Protein AF-A0A1Y2HZU7-F1 (afdb_monomer_lite)

Foldseek 3Di:
DVVVVVVVVVVVVVVVVVVPLPQVLVVQLVVLLVVLVVQLQVVCVVVVHGPPPDDDPVSVVSSVVSNVVSVVSNVDRDD

Secondary structure (DSSP, 8-state):
-HHHHHHHHHHHHHHHHHTT---HHHHHHHHHHHHHHHHHHHHHHHTT--BTTB--HHHHHHHHHHHHHHHHHHHSPP-

Organism: NCBI:txid765915

Structure (mmCIF, N/CA/C/O backbone):
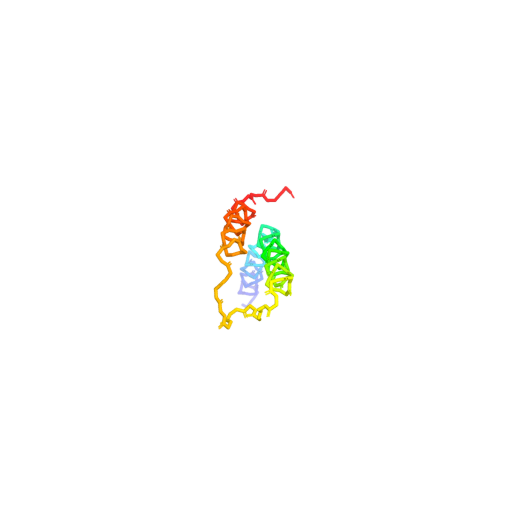data_AF-A0A1Y2HZU7-F1
#
_entry.id   AF-A0A1Y2HZU7-F1
#
loop_
_atom_site.group_PDB
_atom_site.id
_atom_site.type_symbol
_atom_site.label_atom_id
_atom_site.label_alt_id
_atom_site.label_comp_id
_atom_site.label_asym_id
_atom_site.label_entity_id
_atom_site.label_seq_id
_atom_site.pdbx_PDB_ins_code
_atom_site.Cartn_x
_atom_site.Cartn_y
_atom_site.Cartn_z
_atom_site.occupancy
_atom_site.B_iso_or_equiv
_atom_site.auth_seq_id
_atom_site.auth_comp_id
_atom_site.auth_asym_id
_atom_site.auth_atom_id
_atom_site.pdbx_PDB_model_num
ATOM 1 N N . MET A 1 1 ? -22.811 -25.126 41.513 1.00 56.91 1 MET A N 1
ATOM 2 C CA . MET A 1 1 ? -22.783 -25.466 40.068 1.00 56.91 1 MET A CA 1
ATOM 3 C C . MET A 1 1 ? -23.532 -24.442 39.213 1.00 56.91 1 MET A C 1
ATOM 5 O O . MET A 1 1 ? -22.904 -23.864 38.345 1.00 56.91 1 MET A O 1
ATOM 9 N N . ARG A 1 2 ? -24.802 -24.108 39.505 1.00 65.44 2 ARG A N 1
ATOM 10 C CA . ARG A 1 2 ? -25.581 -23.084 38.765 1.00 65.44 2 ARG A CA 1
ATOM 11 C C . ARG A 1 2 ? -24.936 -21.686 38.697 1.00 65.44 2 ARG A C 1
ATOM 13 O O . ARG A 1 2 ? -24.870 -21.122 37.613 1.00 65.44 2 ARG A O 1
ATOM 20 N N . SER A 1 3 ? -24.406 -21.149 39.804 1.00 60.72 3 SER A N 1
ATOM 21 C CA . SER A 1 3 ? -23.760 -19.818 39.783 1.00 60.72 3 SER A CA 1
ATOM 22 C C . SER A 1 3 ? -22.481 -19.769 38.949 1.00 60.72 3 SER A C 1
ATOM 24 O O . SER A 1 3 ? -22.216 -18.756 38.318 1.00 60.72 3 SER A O 1
ATOM 26 N N . ALA A 1 4 ? -21.710 -20.860 38.903 1.00 77.19 4 ALA A N 1
ATOM 27 C CA . ALA A 1 4 ? -20.493 -20.921 38.093 1.00 77.19 4 ALA A CA 1
ATOM 28 C C . ALA A 1 4 ? -20.825 -20.912 36.592 1.00 77.19 4 ALA A C 1
ATOM 30 O O . ALA A 1 4 ? -20.168 -20.216 35.826 1.00 77.19 4 ALA A O 1
ATOM 31 N N . THR A 1 5 ? -21.893 -21.610 36.189 1.00 78.06 5 THR A N 1
ATOM 32 C CA . THR A 1 5 ? -22.403 -21.575 34.813 1.00 78.06 5 THR A CA 1
ATOM 33 C C . THR A 1 5 ? -22.887 -20.178 34.430 1.00 78.06 5 THR A C 1
ATOM 35 O O . THR A 1 5 ? -22.526 -19.694 33.367 1.00 78.06 5 THR A O 1
ATOM 38 N N . ILE A 1 6 ? -23.633 -19.495 35.307 1.00 81.88 6 ILE A N 1
ATOM 39 C CA . ILE A 1 6 ? -24.136 -18.136 35.043 1.00 81.88 6 ILE A CA 1
ATOM 40 C C . ILE A 1 6 ? -22.979 -17.142 34.878 1.00 81.88 6 ILE A C 1
ATOM 42 O O . ILE A 1 6 ? -22.966 -16.372 33.922 1.00 81.88 6 ILE A O 1
ATOM 46 N N . ILE A 1 7 ? -21.980 -17.190 35.765 1.00 86.38 7 ILE A N 1
ATOM 47 C CA . ILE A 1 7 ? -20.795 -16.325 35.675 1.00 86.38 7 ILE A CA 1
ATOM 48 C C . ILE A 1 7 ? -20.028 -16.602 34.377 1.00 86.38 7 ILE A C 1
ATOM 50 O O . ILE A 1 7 ? -19.670 -15.667 33.668 1.00 86.38 7 ILE A O 1
ATOM 54 N N . PHE A 1 8 ? -19.831 -17.873 34.023 1.00 87.69 8 PHE A N 1
ATOM 55 C CA . PHE A 1 8 ? -19.161 -18.255 32.782 1.00 87.69 8 PHE A CA 1
ATOM 56 C C . PHE A 1 8 ? -19.905 -17.743 31.542 1.00 87.69 8 PHE A C 1
ATOM 58 O O . PHE A 1 8 ? -19.289 -17.151 30.661 1.00 87.69 8 PHE A O 1
ATOM 65 N N . THR A 1 9 ? -21.232 -17.889 31.491 1.00 83.25 9 THR A N 1
ATOM 66 C CA . THR A 1 9 ? -22.043 -17.384 30.376 1.00 83.25 9 THR A CA 1
ATOM 67 C C . THR A 1 9 ? -21.973 -15.860 30.267 1.00 83.25 9 THR A C 1
ATOM 69 O O . THR A 1 9 ? -21.825 -15.344 29.161 1.00 83.25 9 THR A O 1
ATOM 72 N N . ILE A 1 10 ? -22.007 -15.130 31.387 1.00 87.12 10 ILE A N 1
ATOM 73 C CA . ILE A 1 10 ? -21.872 -13.664 31.406 1.00 87.12 10 ILE A CA 1
ATOM 74 C C . ILE A 1 10 ? -20.498 -13.239 30.873 1.00 87.12 10 ILE A C 1
ATOM 76 O O . ILE A 1 10 ? -20.424 -12.382 29.995 1.00 87.12 10 ILE A O 1
ATOM 80 N N . LEU A 1 11 ? -19.416 -13.871 31.335 1.00 86.00 11 LEU A N 1
ATOM 81 C CA . LEU A 1 11 ? -18.056 -13.565 30.879 1.00 86.00 11 LEU A CA 1
ATOM 82 C C . LEU A 1 11 ? -17.860 -13.861 29.387 1.00 86.00 11 LEU A C 1
ATOM 84 O O . LEU A 1 11 ? -17.288 -13.043 28.672 1.00 86.00 11 LEU A O 1
ATOM 88 N N . VAL A 1 12 ? -18.384 -14.988 28.901 1.00 84.81 12 VAL A N 1
ATOM 89 C CA . VAL A 1 12 ? -18.347 -15.347 27.475 1.00 84.81 12 VAL A CA 1
ATOM 90 C C . VAL A 1 12 ? -19.140 -14.340 26.640 1.00 84.81 12 VAL A C 1
ATOM 92 O O . VAL A 1 12 ? -18.664 -13.906 25.596 1.00 84.81 12 VAL A O 1
ATOM 95 N N . THR A 1 13 ? -20.305 -13.898 27.118 1.00 78.19 13 THR A N 1
ATOM 96 C CA . THR A 1 13 ? -21.143 -12.912 26.416 1.00 78.19 13 THR A CA 1
ATOM 97 C C . THR A 1 13 ? -20.471 -11.539 26.348 1.00 78.19 13 THR A C 1
ATOM 99 O O . THR A 1 13 ? -20.488 -10.902 25.298 1.00 78.19 13 THR A O 1
ATOM 102 N N . ILE A 1 14 ? -19.819 -11.097 27.429 1.00 78.06 14 ILE A N 1
ATOM 103 C CA . ILE A 1 14 ? -19.052 -9.841 27.464 1.00 78.06 14 ILE A CA 1
ATOM 104 C C . ILE A 1 14 ? -17.846 -9.913 26.518 1.00 78.06 14 ILE A C 1
ATOM 106 O O . ILE A 1 14 ? -17.608 -8.974 25.761 1.00 78.06 14 ILE A O 1
ATOM 110 N N . LEU A 1 15 ? -17.122 -11.038 26.512 1.00 74.75 15 LEU A N 1
ATOM 111 C CA . LEU A 1 15 ? -15.994 -11.261 25.608 1.00 74.75 15 LEU A CA 1
ATOM 112 C C . LEU A 1 15 ? -16.438 -11.218 24.139 1.00 74.75 15 LEU A C 1
ATOM 114 O O . LEU A 1 15 ? -15.799 -10.547 23.338 1.00 74.75 15 LEU A O 1
ATOM 118 N N . LEU A 1 16 ? -17.556 -11.874 23.805 1.00 70.00 16 LEU A N 1
ATOM 119 C CA . LEU A 1 16 ? -18.149 -11.884 22.463 1.00 70.00 16 LEU A CA 1
ATOM 120 C C . LEU A 1 16 ? -18.638 -10.491 22.031 1.00 70.00 16 LEU A C 1
ATOM 122 O O . LEU A 1 16 ? -18.473 -10.124 20.868 1.00 70.00 16 LEU A O 1
ATOM 126 N N . CYS A 1 17 ? -19.170 -9.691 22.960 1.00 61.34 17 CYS A N 1
ATOM 127 C CA . CYS A 1 17 ? -19.608 -8.310 22.724 1.00 61.34 17 CYS A CA 1
ATOM 128 C C . CYS A 1 17 ? -18.440 -7.341 22.438 1.00 61.34 17 CYS A C 1
ATOM 130 O O . CYS A 1 17 ? -18.620 -6.332 21.766 1.00 61.34 17 CYS A O 1
ATOM 132 N N . GLY A 1 18 ? -17.219 -7.658 22.883 1.00 59.47 18 GLY A N 1
ATOM 133 C CA . GLY A 1 18 ? -16.020 -6.869 22.571 1.00 59.47 18 GLY A CA 1
ATOM 134 C C . GLY A 1 18 ? -15.438 -7.108 21.170 1.00 59.47 18 GLY A C 1
ATOM 135 O O . GLY A 1 18 ? -14.678 -6.282 20.676 1.00 59.47 18 GLY A O 1
ATOM 136 N N . ILE A 1 19 ? -15.793 -8.217 20.510 1.00 57.25 19 ILE A N 1
ATOM 137 C CA . ILE A 1 19 ? -15.221 -8.629 19.208 1.00 57.25 19 ILE A CA 1
ATOM 138 C C . ILE A 1 19 ? -15.957 -8.005 18.010 1.00 57.25 19 ILE A C 1
ATOM 140 O O . ILE A 1 19 ? -15.524 -8.137 16.871 1.00 57.25 19 ILE A O 1
ATOM 144 N N . GLN A 1 20 ? -17.077 -7.326 18.253 1.00 54.25 20 GLN A N 1
ATOM 145 C CA . GLN A 1 20 ? -17.933 -6.723 17.223 1.00 54.25 20 GLN A CA 1
ATOM 146 C C . GLN A 1 20 ? -17.598 -5.257 16.926 1.00 54.25 20 GLN A C 1
ATOM 148 O O . GLN A 1 20 ? -18.397 -4.540 16.329 1.00 54.25 20 GLN A O 1
ATOM 153 N N . ALA A 1 21 ? -16.367 -4.838 17.237 1.00 53.56 21 ALA A N 1
ATOM 154 C CA . ALA A 1 21 ? -15.744 -3.750 16.501 1.00 53.56 21 ALA A CA 1
ATOM 155 C C . ALA A 1 21 ? -15.577 -4.225 15.052 1.00 53.56 21 ALA A C 1
ATOM 157 O O . ALA A 1 21 ? -14.614 -4.913 14.712 1.00 53.56 21 ALA A O 1
ATOM 158 N N . VAL A 1 22 ? -16.562 -3.920 14.206 1.00 55.56 22 VAL A N 1
ATOM 159 C CA . VAL A 1 22 ? -16.441 -4.043 12.756 1.00 55.56 22 VAL A CA 1
ATOM 160 C C . VAL A 1 22 ? -15.186 -3.270 12.385 1.00 55.56 22 VAL A C 1
ATOM 162 O O . VAL A 1 22 ? -15.158 -2.044 12.397 1.00 55.56 22 VAL A O 1
ATOM 165 N N . ASN A 1 23 ? -14.108 -3.998 12.119 1.00 61.56 23 ASN A N 1
ATOM 166 C CA . ASN A 1 23 ? -12.803 -3.420 11.862 1.00 61.56 23 ASN A CA 1
ATOM 167 C C . ASN A 1 23 ? -12.744 -2.912 10.416 1.00 61.56 23 ASN A C 1
ATOM 169 O O . ASN A 1 23 ? -11.805 -3.203 9.675 1.00 61.56 23 ASN A O 1
ATOM 173 N N . ALA A 1 24 ? -13.799 -2.223 9.971 1.00 64.06 24 ALA A N 1
ATOM 174 C CA . ALA A 1 24 ? -13.954 -1.813 8.589 1.00 64.06 24 ALA A CA 1
ATOM 175 C C . ALA A 1 24 ? -12.848 -0.836 8.175 1.00 64.06 24 ALA A C 1
ATOM 177 O O . ALA A 1 24 ? -12.479 -0.855 7.009 1.00 64.06 24 ALA A O 1
ATOM 178 N N . GLY A 1 25 ? -12.213 -0.127 9.119 1.00 74.25 25 GLY A N 1
ATOM 179 C CA . GLY A 1 25 ? -10.959 0.603 8.886 1.00 74.25 25 GLY A CA 1
ATOM 180 C C . GLY A 1 25 ? -9.783 -0.286 8.440 1.00 74.25 25 GLY A C 1
ATOM 181 O O . GLY A 1 25 ? -9.040 0.071 7.529 1.00 74.25 25 GLY A O 1
ATOM 182 N N . LEU A 1 26 ? -9.615 -1.492 9.003 1.00 80.31 26 LEU A N 1
ATOM 183 C CA . LEU A 1 26 ? -8.590 -2.428 8.507 1.00 80.31 26 LEU A CA 1
ATOM 184 C C . LEU A 1 26 ? -8.980 -3.059 7.172 1.00 80.31 26 LEU A C 1
ATOM 186 O O . LEU A 1 26 ? -8.102 -3.326 6.353 1.00 80.31 26 LEU A O 1
ATOM 190 N N . VAL A 1 27 ? -10.270 -3.309 6.943 1.00 83.62 27 VAL A N 1
ATOM 191 C CA . VAL A 1 27 ? -10.741 -3.839 5.657 1.00 83.62 27 VAL A CA 1
ATOM 192 C C . VAL A 1 27 ? -10.511 -2.812 4.543 1.00 83.62 27 VAL A C 1
ATOM 194 O O . VAL A 1 27 ? -9.970 -3.165 3.495 1.00 83.62 27 VAL A O 1
ATOM 197 N N . THR A 1 28 ? -10.840 -1.537 4.769 1.00 82.06 28 THR A N 1
ATOM 198 C CA . THR A 1 28 ? -10.570 -0.451 3.813 1.00 82.06 28 THR A CA 1
ATOM 199 C C . THR A 1 28 ? -9.074 -0.211 3.638 1.00 82.06 28 THR A C 1
ATOM 201 O O . THR A 1 28 ? -8.622 -0.036 2.506 1.00 82.06 28 THR A O 1
ATOM 204 N N . TYR A 1 29 ? -8.280 -0.282 4.710 1.00 85.38 29 TYR A N 1
ATOM 205 C CA . TYR A 1 29 ? -6.820 -0.230 4.623 1.00 85.38 29 TYR A CA 1
ATOM 206 C C . TYR A 1 29 ? -6.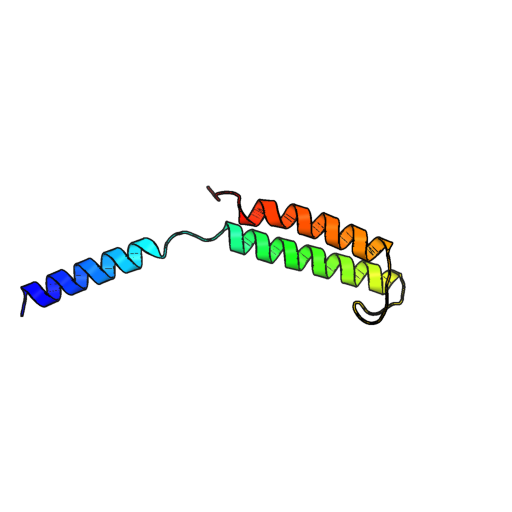250 -1.349 3.740 1.00 85.38 29 TYR A C 1
ATOM 208 O O . TYR A 1 29 ? -5.446 -1.078 2.845 1.00 85.38 29 TYR A O 1
ATOM 216 N N . ALA A 1 30 ? -6.686 -2.594 3.951 1.00 86.62 30 ALA A N 1
ATOM 217 C CA . ALA A 1 30 ? -6.244 -3.738 3.159 1.00 86.62 30 ALA A CA 1
ATOM 218 C C . ALA A 1 30 ? -6.626 -3.578 1.680 1.00 86.62 30 ALA A C 1
ATOM 220 O O . ALA A 1 30 ? -5.776 -3.756 0.808 1.00 86.62 30 ALA A O 1
ATOM 221 N N . ALA A 1 31 ? -7.862 -3.160 1.393 1.00 86.75 31 ALA A N 1
ATOM 222 C CA . ALA A 1 31 ? -8.314 -2.895 0.030 1.00 86.75 31 ALA A CA 1
ATOM 223 C C . ALA A 1 31 ? -7.502 -1.775 -0.650 1.00 86.75 31 ALA A C 1
ATOM 225 O O . ALA A 1 31 ? -7.095 -1.919 -1.805 1.00 86.75 31 ALA A O 1
ATOM 226 N N . CYS A 1 32 ? -7.208 -0.689 0.073 1.00 90.44 32 CYS A N 1
ATOM 227 C CA . CYS A 1 32 ? -6.372 0.411 -0.411 1.00 90.44 32 CYS A CA 1
ATOM 228 C C . CYS A 1 32 ? -4.957 -0.073 -0.765 1.00 90.44 32 CYS A C 1
ATOM 230 O O . CYS A 1 32 ? -4.475 0.184 -1.869 1.00 90.44 32 CYS A O 1
ATOM 232 N N . GLN A 1 33 ? -4.324 -0.858 0.117 1.00 95.19 33 GLN A N 1
ATOM 233 C CA . GLN A 1 33 ? -3.005 -1.434 -0.155 1.00 95.19 33 GLN A CA 1
ATOM 234 C C . GLN A 1 33 ? -3.008 -2.352 -1.377 1.00 95.19 33 GLN A C 1
ATOM 236 O O . GLN A 1 33 ? -2.109 -2.259 -2.214 1.00 95.19 33 GLN A O 1
ATOM 241 N N . SER A 1 34 ? -4.013 -3.222 -1.511 1.00 92.00 34 SER A N 1
ATOM 242 C CA . SER A 1 34 ? -4.149 -4.077 -2.691 1.00 92.00 34 SER A CA 1
ATOM 243 C C . SER A 1 34 ? -4.229 -3.244 -3.971 1.00 92.00 34 SER A C 1
ATOM 245 O O . SER A 1 34 ? -3.505 -3.532 -4.922 1.00 92.00 34 SER A O 1
ATOM 247 N N . GLY A 1 35 ? -5.025 -2.170 -3.978 1.00 88.94 35 GLY A N 1
ATOM 248 C CA . GLY A 1 35 ? -5.117 -1.243 -5.108 1.00 88.94 35 GLY A CA 1
ATOM 249 C C . GLY A 1 35 ? -3.784 -0.569 -5.447 1.00 88.94 35 GLY A C 1
ATOM 250 O O . GLY A 1 35 ? -3.344 -0.622 -6.597 1.00 88.94 35 GLY A O 1
ATOM 251 N N . CYS A 1 36 ? -3.095 0.003 -4.455 1.00 96.12 36 CYS A N 1
ATOM 252 C CA . CYS A 1 36 ? -1.786 0.636 -4.654 1.00 96.12 36 CYS A CA 1
ATOM 253 C C . CYS A 1 36 ? -0.728 -0.360 -5.172 1.00 96.12 36 CYS A C 1
ATOM 255 O O . CYS A 1 36 ? 0.085 -0.009 -6.028 1.00 96.12 36 CYS A O 1
ATOM 257 N N . ASN A 1 37 ? -0.752 -1.611 -4.695 1.00 96.19 37 ASN A N 1
ATOM 258 C CA . ASN A 1 37 ? 0.162 -2.661 -5.148 1.00 96.19 37 ASN A CA 1
ATOM 259 C C . ASN A 1 37 ? -0.121 -3.102 -6.592 1.00 96.19 37 ASN A C 1
ATOM 261 O O . ASN A 1 37 ? 0.809 -3.299 -7.370 1.00 96.19 37 ASN A O 1
ATOM 265 N N . ILE A 1 38 ? -1.392 -3.203 -6.988 1.00 96.12 38 ILE A N 1
ATOM 266 C CA . ILE A 1 38 ? -1.753 -3.466 -8.388 1.00 96.12 38 ILE A CA 1
ATOM 267 C C . ILE A 1 38 ? -1.257 -2.319 -9.281 1.00 96.12 38 ILE A C 1
ATOM 269 O O . ILE A 1 38 ? -0.644 -2.563 -10.321 1.00 96.12 38 ILE A O 1
ATOM 273 N N . ALA A 1 39 ? -1.461 -1.067 -8.856 1.00 93.50 39 ALA A N 1
ATOM 274 C CA . ALA A 1 39 ? -1.045 0.111 -9.611 1.00 93.50 39 ALA A CA 1
ATOM 275 C C . ALA A 1 39 ? 0.481 0.197 -9.791 1.00 93.50 39 ALA A C 1
ATOM 277 O O . ALA A 1 39 ? 0.949 0.481 -10.895 1.00 93.50 39 ALA A O 1
ATOM 278 N N . VAL A 1 40 ? 1.274 -0.079 -8.745 1.00 97.38 40 VAL A N 1
ATOM 279 C CA . VAL A 1 40 ? 2.739 -0.050 -8.881 1.00 97.38 40 VAL A CA 1
ATOM 280 C C . VAL A 1 40 ? 3.243 -1.171 -9.785 1.00 97.38 40 VAL A C 1
ATOM 282 O O . VAL A 1 40 ? 4.104 -0.919 -10.625 1.00 97.38 40 VAL A O 1
ATOM 285 N N . VAL A 1 41 ? 2.669 -2.376 -9.696 1.00 97.19 41 VAL A N 1
ATOM 286 C CA . VAL A 1 41 ? 3.023 -3.489 -10.589 1.00 97.19 41 VAL A CA 1
ATOM 287 C C . VAL A 1 41 ? 2.713 -3.133 -12.044 1.00 97.19 41 VAL A C 1
ATOM 289 O O . VAL A 1 41 ? 3.548 -3.376 -12.912 1.00 97.19 41 VAL A O 1
ATOM 292 N N . ALA A 1 42 ? 1.575 -2.488 -12.317 1.00 94.94 42 ALA A N 1
ATOM 293 C CA . ALA A 1 42 ? 1.237 -2.011 -13.657 1.00 94.94 42 ALA A CA 1
ATOM 294 C C . ALA A 1 42 ? 2.217 -0.935 -14.168 1.00 94.94 42 ALA A C 1
ATOM 296 O O . ALA A 1 42 ? 2.643 -0.989 -15.320 1.00 94.94 42 ALA A O 1
ATOM 297 N N . CYS A 1 43 ? 2.624 0.008 -13.312 1.00 96.31 43 CYS A N 1
ATOM 298 C CA . CYS A 1 43 ? 3.623 1.030 -13.643 1.00 96.31 43 CYS A CA 1
ATOM 299 C C . CYS A 1 43 ? 4.989 0.409 -13.985 1.00 96.31 43 CYS A C 1
ATOM 301 O O . CYS A 1 43 ? 5.607 0.757 -14.990 1.00 96.31 43 CYS A O 1
ATOM 303 N N . TYR A 1 44 ? 5.432 -0.560 -13.182 1.00 97.50 44 TYR A N 1
ATOM 304 C CA . TYR A 1 44 ? 6.662 -1.317 -13.419 1.00 97.50 44 TYR A CA 1
ATOM 305 C C . TYR A 1 44 ? 6.596 -2.127 -14.718 1.00 97.50 44 TYR A C 1
ATOM 307 O O . TYR A 1 44 ? 7.532 -2.081 -15.517 1.00 97.50 44 TYR A O 1
ATOM 315 N N . ALA A 1 45 ? 5.464 -2.788 -14.981 1.00 95.12 45 ALA A N 1
ATOM 316 C CA . ALA A 1 45 ? 5.234 -3.510 -16.228 1.00 95.12 45 ALA A CA 1
ATOM 317 C C . ALA A 1 45 ? 5.288 -2.581 -17.453 1.00 95.12 45 ALA A C 1
ATOM 319 O O . ALA A 1 45 ? 5.901 -2.939 -18.456 1.00 95.12 45 ALA A O 1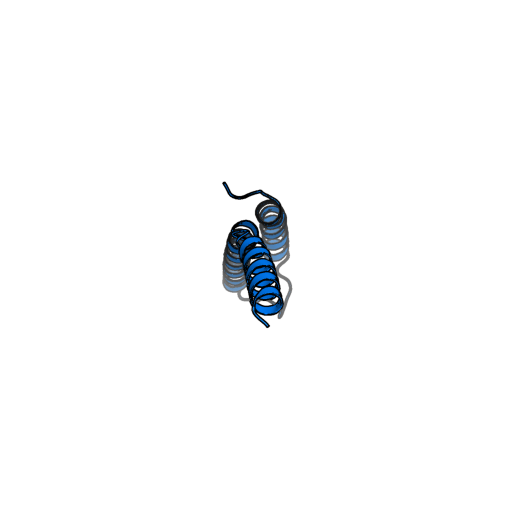
ATOM 320 N N . ALA A 1 46 ? 4.732 -1.366 -17.360 1.00 92.75 46 ALA A N 1
ATOM 321 C CA . ALA A 1 46 ? 4.835 -0.354 -18.416 1.00 92.75 46 ALA A CA 1
ATOM 322 C C . ALA A 1 46 ? 6.282 0.122 -18.645 1.00 92.75 46 ALA A C 1
ATOM 324 O O . ALA A 1 46 ? 6.653 0.449 -19.770 1.00 92.75 46 ALA A O 1
ATOM 325 N N . ALA A 1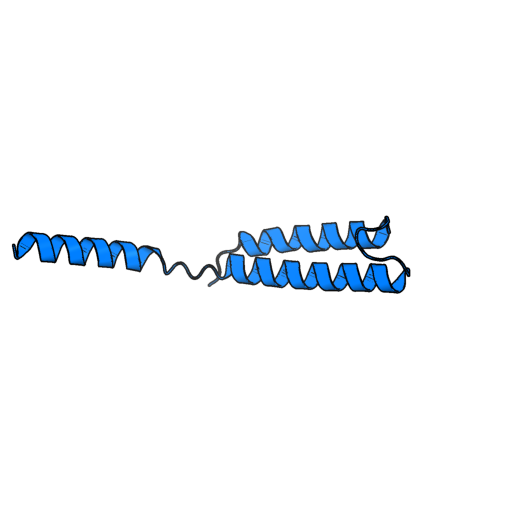 47 ? 7.112 0.118 -17.599 1.00 93.56 47 ALA A N 1
ATOM 326 C CA . ALA A 1 47 ? 8.545 0.391 -17.688 1.00 93.56 47 ALA A CA 1
ATOM 327 C C . ALA A 1 47 ? 9.382 -0.829 -18.134 1.00 93.56 47 ALA A C 1
ATOM 329 O O . ALA A 1 47 ? 10.598 -0.711 -18.271 1.00 93.56 47 ALA A O 1
ATOM 330 N N . GLY A 1 48 ? 8.764 -1.997 -18.346 1.00 94.88 48 GLY A N 1
ATOM 331 C CA . GLY A 1 48 ? 9.456 -3.230 -18.734 1.00 94.88 48 GLY A CA 1
ATOM 332 C C . GLY A 1 48 ? 10.295 -3.864 -17.619 1.00 94.88 48 GLY A C 1
ATOM 333 O O . GLY A 1 48 ? 11.166 -4.684 -17.901 1.00 94.88 48 GLY A O 1
ATOM 334 N N . VAL A 1 49 ? 10.054 -3.497 -16.358 1.00 96.00 49 VAL A N 1
ATOM 335 C CA . VAL A 1 49 ? 10.806 -3.989 -15.195 1.00 96.00 49 VAL A CA 1
ATOM 336 C C . VAL A 1 49 ? 9.871 -4.781 -14.287 1.00 96.00 49 VAL A C 1
ATOM 338 O O . VAL A 1 49 ? 8.753 -4.359 -14.015 1.00 96.00 49 VAL A O 1
ATOM 341 N N . VAL A 1 50 ? 10.321 -5.923 -13.768 1.00 96.19 50 VAL A N 1
ATOM 342 C CA . VAL A 1 50 ? 9.561 -6.664 -12.750 1.00 96.19 50 VAL A CA 1
ATOM 343 C C . VAL A 1 50 ? 9.681 -5.939 -11.407 1.00 96.19 50 VAL A C 1
ATOM 345 O O . VAL A 1 50 ? 10.788 -5.643 -10.949 1.00 96.19 50 VAL A O 1
ATOM 348 N N . PHE A 1 51 ? 8.545 -5.653 -10.767 1.00 94.50 51 PHE A N 1
ATOM 349 C CA . PHE A 1 51 ? 8.515 -5.021 -9.446 1.00 94.50 51 PHE A CA 1
ATOM 350 C C . PHE A 1 51 ? 9.357 -5.814 -8.433 1.00 94.50 51 PHE A C 1
ATOM 352 O O . PHE A 1 51 ? 9.202 -7.026 -8.304 1.00 94.50 51 PHE A O 1
ATOM 359 N N . GLY A 1 52 ? 10.271 -5.127 -7.740 1.00 90.12 52 GLY A N 1
ATOM 360 C CA . GLY A 1 52 ? 11.202 -5.728 -6.775 1.00 90.12 52 GLY A CA 1
ATOM 361 C C . GLY A 1 52 ? 12.533 -6.229 -7.355 1.00 90.12 52 GLY A C 1
ATOM 362 O O . GLY A 1 52 ? 13.431 -6.547 -6.582 1.00 90.12 52 GLY A O 1
ATOM 363 N N . VAL A 1 53 ? 12.701 -6.264 -8.683 1.00 93.75 53 VAL A N 1
ATOM 364 C CA . VAL A 1 53 ? 13.953 -6.705 -9.343 1.00 93.75 53 VAL A CA 1
ATOM 365 C C . VAL A 1 53 ? 14.851 -5.522 -9.743 1.00 93.75 53 VAL A C 1
ATOM 367 O O . VAL A 1 53 ? 16.056 -5.678 -9.920 1.00 93.75 53 VAL A O 1
ATOM 370 N N . GLY A 1 54 ? 14.287 -4.317 -9.841 1.00 87.75 54 GLY A N 1
ATOM 371 C CA . GLY A 1 54 ? 15.001 -3.070 -10.127 1.00 87.75 54 GLY A CA 1
ATOM 372 C C . GLY A 1 54 ? 14.280 -1.862 -9.529 1.00 87.75 54 GLY A C 1
ATOM 373 O O . GLY A 1 54 ? 13.254 -2.021 -8.866 1.00 87.75 54 GLY A O 1
ATOM 374 N N . SER A 1 55 ? 14.799 -0.651 -9.753 1.00 93.50 55 SER A N 1
ATOM 375 C CA . SER A 1 55 ? 14.153 0.583 -9.298 1.00 93.50 55 SER A CA 1
ATOM 376 C C . SER A 1 55 ? 13.560 1.363 -10.467 1.00 93.50 55 SER A C 1
ATOM 378 O O . SER A 1 55 ? 14.240 1.698 -11.434 1.00 93.50 55 SER A O 1
ATOM 380 N N . VAL A 1 56 ? 12.274 1.687 -10.355 1.00 97.25 56 VAL A N 1
ATOM 381 C CA . VAL A 1 56 ? 11.604 2.652 -11.230 1.00 97.25 56 VAL A CA 1
ATOM 382 C C . VAL A 1 56 ? 11.155 3.815 -10.339 1.00 97.25 56 VAL A C 1
ATOM 384 O O . VAL A 1 56 ? 10.091 3.733 -9.720 1.00 97.25 56 VAL A O 1
ATOM 387 N N . PRO A 1 57 ? 11.975 4.881 -10.193 1.00 96.38 57 PRO A N 1
ATOM 388 C CA . PRO A 1 57 ? 11.797 5.899 -9.154 1.00 96.38 57 PRO A CA 1
ATOM 389 C C . PRO A 1 57 ? 10.407 6.534 -9.144 1.00 96.38 57 PRO A C 1
ATOM 391 O O . PRO A 1 57 ? 9.810 6.684 -8.081 1.00 96.38 57 PRO A O 1
ATOM 394 N N . ILE A 1 58 ? 9.859 6.836 -10.324 1.00 96.25 58 ILE A N 1
ATOM 395 C CA . ILE A 1 58 ? 8.529 7.439 -10.445 1.00 96.25 58 ILE A CA 1
ATOM 396 C C . ILE A 1 58 ? 7.420 6.506 -9.938 1.00 96.25 58 ILE A C 1
ATOM 398 O O . ILE A 1 58 ? 6.532 6.950 -9.214 1.00 96.25 58 ILE A O 1
ATOM 402 N N . CYS A 1 59 ? 7.508 5.203 -10.226 1.00 97.12 59 CYS A N 1
ATOM 403 C CA . CYS A 1 59 ? 6.548 4.214 -9.738 1.00 97.12 59 CYS A CA 1
ATOM 404 C C . CYS A 1 59 ? 6.634 4.056 -8.211 1.00 97.12 59 CYS A C 1
ATOM 406 O O . CYS A 1 59 ? 5.607 3.949 -7.546 1.00 97.12 59 CYS A O 1
ATOM 408 N N . ASN A 1 60 ? 7.846 4.100 -7.645 1.00 96.56 60 ASN A N 1
ATOM 409 C CA . ASN A 1 60 ? 8.060 3.986 -6.199 1.00 96.56 60 ASN A CA 1
ATOM 410 C C . ASN A 1 60 ? 7.537 5.204 -5.432 1.00 96.56 60 ASN A C 1
ATOM 412 O O . ASN A 1 60 ? 6.909 5.047 -4.386 1.00 96.56 60 ASN A O 1
ATOM 416 N N . VAL A 1 61 ? 7.765 6.414 -5.952 1.00 97.56 61 VAL A N 1
ATOM 417 C CA . VAL A 1 61 ? 7.221 7.644 -5.357 1.00 97.56 61 VAL A CA 1
ATOM 418 C C . VAL A 1 61 ? 5.694 7.607 -5.380 1.00 97.56 61 VAL A C 1
ATOM 420 O O . VAL A 1 61 ? 5.064 7.859 -4.354 1.00 97.56 61 VAL A O 1
ATOM 423 N N . GLN A 1 62 ? 5.097 7.215 -6.509 1.00 93.38 62 GLN A N 1
ATOM 424 C CA . GLN A 1 62 ? 3.645 7.097 -6.628 1.00 93.38 62 GLN A CA 1
ATOM 425 C C . GLN A 1 62 ? 3.069 6.053 -5.659 1.00 93.38 62 GLN A C 1
ATOM 427 O O . GLN A 1 62 ? 2.058 6.315 -5.007 1.00 93.38 62 GLN A O 1
ATOM 432 N N . GLN A 1 63 ? 3.727 4.896 -5.513 1.00 96.69 63 GLN A N 1
ATOM 433 C CA . GLN A 1 63 ? 3.341 3.886 -4.527 1.00 96.69 63 GLN A CA 1
ATOM 434 C C . GLN A 1 63 ? 3.413 4.445 -3.103 1.00 96.69 63 GLN A C 1
ATOM 436 O O . GLN A 1 63 ? 2.467 4.274 -2.341 1.00 96.69 63 GLN A O 1
ATOM 441 N N . GLY A 1 64 ? 4.498 5.138 -2.746 1.00 95.06 64 GLY A N 1
ATOM 442 C CA . GLY A 1 64 ? 4.667 5.733 -1.420 1.00 95.06 64 GLY A CA 1
ATOM 443 C C . GLY A 1 64 ? 3.570 6.743 -1.080 1.00 95.06 64 GLY A C 1
ATOM 444 O O . GLY A 1 64 ? 2.987 6.673 -0.000 1.00 95.06 64 GLY A O 1
ATOM 445 N N . LEU A 1 65 ? 3.231 7.631 -2.020 1.00 94.31 65 LEU A N 1
ATOM 446 C CA . LEU A 1 65 ? 2.134 8.590 -1.855 1.00 94.31 65 LEU A CA 1
ATOM 447 C C . LEU A 1 65 ? 0.777 7.887 -1.717 1.00 94.31 65 LEU A C 1
ATOM 449 O O . LEU A 1 65 ? -0.004 8.232 -0.833 1.00 94.31 65 LEU A O 1
ATOM 453 N N . CYS A 1 66 ? 0.518 6.863 -2.535 1.00 93.81 66 CYS A N 1
ATOM 454 C CA . CYS A 1 66 ? -0.695 6.047 -2.444 1.00 93.81 66 CYS A CA 1
ATOM 455 C C . CYS A 1 66 ? -0.814 5.388 -1.057 1.00 93.81 66 CYS A C 1
ATOM 457 O O . CYS A 1 66 ? -1.814 5.567 -0.361 1.00 93.81 66 CYS A O 1
ATOM 459 N N . MET A 1 67 ? 0.248 4.725 -0.590 1.00 95.19 67 MET A N 1
ATOM 460 C CA . MET A 1 67 ? 0.275 4.059 0.717 1.00 95.19 67 MET A CA 1
ATOM 461 C C . MET A 1 67 ? 0.154 5.035 1.895 1.00 95.19 67 MET A C 1
ATOM 463 O O . MET A 1 67 ? -0.475 4.696 2.899 1.00 95.19 67 MET A O 1
ATOM 467 N N . ALA A 1 68 ? 0.686 6.255 1.773 1.00 93.31 68 ALA A N 1
ATOM 468 C CA . ALA A 1 68 ? 0.509 7.299 2.781 1.00 93.31 68 ALA A CA 1
ATOM 469 C C . ALA A 1 68 ? -0.974 7.667 2.966 1.00 93.31 68 ALA A C 1
ATOM 471 O O . ALA A 1 68 ? -1.423 7.847 4.097 1.00 93.31 68 ALA A O 1
ATOM 472 N N . THR A 1 69 ? -1.762 7.703 1.884 1.00 86.56 69 THR A N 1
ATOM 473 C CA . THR A 1 69 ? -3.215 7.938 1.985 1.00 86.56 69 THR A CA 1
ATOM 474 C C . THR A 1 69 ? -3.964 6.757 2.603 1.00 86.56 69 THR A C 1
ATOM 476 O O . THR A 1 69 ? -4.914 6.968 3.357 1.00 86.56 69 THR A O 1
ATOM 479 N N . CYS A 1 70 ? -3.508 5.517 2.380 1.00 88.19 70 CYS A N 1
ATOM 480 C CA . CYS A 1 70 ? -4.111 4.342 3.011 1.00 88.19 70 CYS A CA 1
ATOM 481 C C . CYS A 1 70 ? -4.015 4.396 4.544 1.00 88.19 70 CYS A C 1
ATOM 483 O O . CYS A 1 70 ? -4.934 3.945 5.222 1.00 88.19 70 CYS A O 1
ATOM 485 N N . ALA A 1 71 ? -2.957 4.983 5.115 1.00 86.25 71 ALA A N 1
ATOM 486 C CA . ALA A 1 71 ? -2.813 5.105 6.569 1.00 86.25 71 ALA A CA 1
ATOM 487 C C . ALA A 1 71 ? -3.976 5.875 7.225 1.00 86.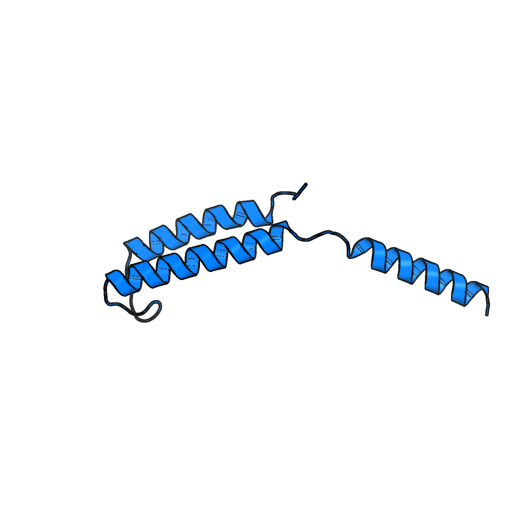25 71 ALA A C 1
ATOM 489 O O . ALA A 1 71 ? -4.382 5.538 8.336 1.00 86.25 71 ALA A O 1
ATOM 490 N N . ALA A 1 72 ? -4.565 6.849 6.523 1.00 80.88 72 ALA A N 1
ATOM 491 C CA . ALA A 1 72 ? -5.754 7.547 7.005 1.00 80.88 72 ALA A CA 1
ATOM 492 C C . ALA A 1 72 ? -6.960 6.597 7.120 1.00 80.88 72 ALA A C 1
ATOM 494 O O . ALA A 1 72 ? -7.670 6.643 8.118 1.00 80.88 72 ALA A O 1
ATOM 495 N N . MET A 1 73 ? -7.138 5.680 6.162 1.00 77.88 73 MET A N 1
ATOM 496 C CA . MET A 1 73 ? -8.241 4.704 6.148 1.00 77.88 73 MET A CA 1
ATOM 497 C C . MET A 1 73 ? -8.178 3.724 7.329 1.00 77.88 73 MET A C 1
ATOM 499 O O . MET A 1 73 ? -9.215 3.293 7.827 1.00 77.88 73 MET A O 1
ATOM 503 N N . ALA A 1 74 ? -6.970 3.408 7.809 1.00 75.75 74 ALA A N 1
ATOM 504 C CA . ALA A 1 74 ? -6.776 2.556 8.982 1.00 75.75 74 ALA A CA 1
ATOM 505 C C . ALA A 1 74 ? -7.199 3.235 10.298 1.00 75.75 74 ALA A C 1
ATOM 507 O O . ALA A 1 74 ? -7.568 2.551 11.250 1.00 75.75 74 ALA A O 1
ATOM 508 N N . LEU A 1 75 ? -7.116 4.568 10.358 1.00 73.81 75 LEU A N 1
ATOM 509 C CA . LEU A 1 75 ? -7.349 5.368 11.565 1.00 73.81 75 LEU A CA 1
ATOM 510 C C . LEU A 1 75 ? -8.743 6.009 11.597 1.00 73.81 75 LEU A C 1
ATOM 512 O O . LEU A 1 75 ? -9.174 6.473 12.651 1.00 73.81 75 LEU A O 1
ATOM 516 N N . THR A 1 76 ? -9.449 6.058 10.465 1.00 67.88 76 THR A N 1
ATOM 517 C CA . THR A 1 76 ? -10.804 6.610 10.400 1.00 67.88 76 THR A CA 1
ATOM 518 C C . THR A 1 76 ? -11.817 5.650 11.030 1.00 67.88 76 THR A C 1
ATOM 520 O O . THR A 1 76 ? -11.926 4.508 10.571 1.00 67.88 76 THR A O 1
ATOM 523 N N . PRO A 1 77 ? -12.605 6.100 12.025 1.00 60.88 77 PRO A N 1
ATOM 524 C CA . PRO A 1 77 ? -13.783 5.374 12.478 1.00 60.88 77 PRO A CA 1
ATOM 525 C C . PRO A 1 77 ? -14.719 5.157 11.290 1.00 60.88 77 PRO A C 1
ATOM 527 O O . PRO A 1 77 ? -15.020 6.092 10.547 1.00 60.88 77 P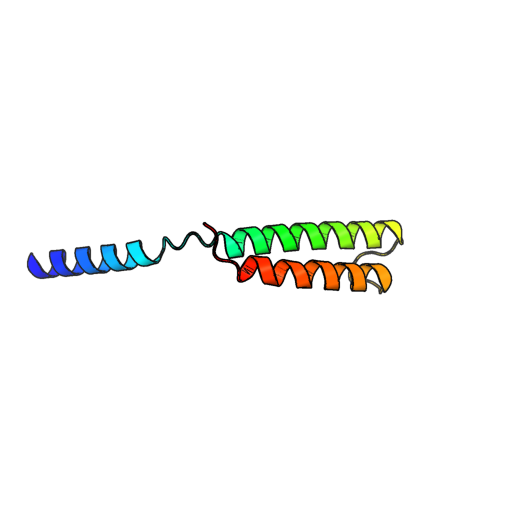RO A O 1
ATOM 530 N N . THR A 1 78 ? -15.150 3.919 11.095 1.00 60.47 78 THR A N 1
ATOM 531 C CA . THR A 1 78 ? -16.162 3.590 10.089 1.00 60.47 78 THR A CA 1
ATOM 532 C C . THR A 1 78 ? -17.539 3.756 10.742 1.00 60.47 78 THR A C 1
ATOM 534 O O . THR A 1 78 ? -17.688 3.308 11.881 1.00 60.47 78 THR A O 1
ATOM 537 N N . PRO A 1 79 ? -18.482 4.483 10.110 1.00 56.00 79 PRO A N 1
ATOM 538 C CA . PRO A 1 79 ? -19.812 4.723 10.671 1.00 56.00 79 PRO A CA 1
ATOM 539 C C . PRO A 1 79 ? -20.654 3.446 10.751 1.00 56.00 79 PRO A C 1
ATOM 541 O O . PRO A 1 79 ? -20.430 2.531 9.923 1.00 56.00 79 PRO A O 1
#

pLDDT: mean 83.54, std 13.48, range [53.56, 97.56]

Radius of gyration: 21.7 Å; chains: 1; bounding box: 41×34×59 Å

Sequence (79 aa):
MRSATIIFTILVTILLCGIQAVNAGLVTYAACQSGCNIAVVACYAAAGVVFGVGSVPICNVQQGLCMATCAAMALTPTP